Protein AF-A0A3A4R7N2-F1 (afdb_monomer)

Radius of gyration: 24.18 Å; Cα contacts (8 Å, |Δi|>4): 65; chains: 1; bounding box: 42×32×77 Å

Structure (mmCIF, N/CA/C/O backbone):
data_AF-A0A3A4R7N2-F1
#
_entry.id   AF-A0A3A4R7N2-F1
#
loop_
_atom_site.group_PDB
_atom_site.id
_atom_site.type_symbol
_atom_site.label_atom_id
_atom_site.label_alt_id
_atom_site.label_comp_id
_atom_site.label_asym_id
_atom_site.label_entity_id
_atom_site.label_seq_id
_atom_site.pdbx_PDB_ins_code
_atom_site.Cartn_x
_atom_site.Cartn_y
_atom_site.Cartn_z
_atom_site.occupancy
_atom_site.B_iso_or_equiv
_atom_site.auth_seq_id
_atom_site.auth_comp_id
_atom_site.auth_asym_id
_atom_site.auth_atom_id
_atom_site.pdbx_PDB_model_num
ATOM 1 N N . MET A 1 1 ? 13.433 -11.709 22.986 1.00 43.62 1 MET A N 1
ATOM 2 C CA . MET A 1 1 ? 12.109 -11.098 22.759 1.00 43.62 1 MET A CA 1
ATOM 3 C C . MET A 1 1 ? 11.925 -11.017 21.254 1.00 43.62 1 MET A C 1
ATOM 5 O O . MET A 1 1 ? 12.844 -10.564 20.591 1.00 43.62 1 MET A O 1
ATOM 9 N N . LYS A 1 2 ? 10.874 -11.631 20.699 1.00 50.25 2 LYS A N 1
ATOM 10 C CA . LYS A 1 2 ? 10.582 -11.550 19.261 1.00 50.25 2 LYS A CA 1
ATOM 11 C C . LYS A 1 2 ? 9.521 -10.477 19.115 1.00 50.25 2 LYS A C 1
ATOM 13 O O . LYS A 1 2 ? 8.358 -10.733 19.419 1.00 50.25 2 LYS A O 1
ATOM 18 N N . ASP A 1 3 ? 9.946 -9.284 18.745 1.00 50.00 3 ASP A N 1
ATOM 19 C CA . ASP A 1 3 ? 9.048 -8.157 18.572 1.00 50.00 3 ASP A CA 1
ATOM 20 C C . ASP A 1 3 ? 8.228 -8.449 17.311 1.00 50.00 3 ASP A C 1
ATOM 22 O O . ASP A 1 3 ? 8.727 -8.371 16.189 1.00 50.00 3 ASP A O 1
ATOM 26 N N . ASN A 1 4 ? 6.984 -8.897 17.498 1.00 51.81 4 ASN A N 1
ATOM 27 C CA . ASN A 1 4 ? 5.990 -9.012 16.433 1.00 51.81 4 ASN A CA 1
ATOM 28 C C . ASN A 1 4 ? 5.634 -7.587 16.001 1.00 51.81 4 ASN A C 1
ATOM 30 O O . ASN A 1 4 ? 4.641 -7.014 16.449 1.00 51.81 4 ASN A O 1
ATOM 34 N N . PHE A 1 5 ? 6.495 -6.982 15.186 1.00 55.38 5 PHE A N 1
ATOM 35 C CA . PHE A 1 5 ? 6.276 -5.658 14.633 1.00 55.38 5 PHE A CA 1
ATOM 36 C C . PHE A 1 5 ? 5.217 -5.768 13.532 1.00 55.38 5 PHE A C 1
ATOM 38 O O . PHE A 1 5 ? 5.517 -5.789 12.342 1.00 55.38 5 PHE A O 1
ATOM 45 N N . THR A 1 6 ? 3.950 -5.885 13.930 1.00 65.00 6 THR A N 1
ATOM 46 C CA . THR A 1 6 ? 2.831 -5.597 13.036 1.00 65.00 6 THR A CA 1
ATOM 47 C C . THR A 1 6 ? 2.846 -4.090 12.812 1.00 65.00 6 THR A C 1
ATOM 49 O O . THR A 1 6 ? 2.254 -3.334 13.587 1.00 65.00 6 THR A O 1
ATOM 52 N N . SER A 1 7 ? 3.597 -3.642 11.806 1.00 70.31 7 SER A N 1
ATOM 53 C CA . SER A 1 7 ? 3.636 -2.257 11.347 1.00 70.31 7 SER A CA 1
ATOM 54 C C . SER A 1 7 ? 2.248 -1.867 10.833 1.00 70.31 7 SER A C 1
ATOM 56 O O . SER A 1 7 ? 1.928 -1.997 9.652 1.00 70.31 7 SER A O 1
ATOM 58 N N . LYS A 1 8 ? 1.383 -1.428 11.753 1.00 82.50 8 LYS A N 1
ATOM 59 C CA . LYS A 1 8 ? 0.093 -0.830 11.417 1.00 82.50 8 LYS A CA 1
ATOM 60 C C . LYS A 1 8 ? 0.337 0.532 10.785 1.00 82.50 8 LYS A C 1
ATOM 62 O O . LYS A 1 8 ? 1.024 1.371 11.361 1.00 82.50 8 LYS A O 1
ATOM 67 N N . THR A 1 9 ? -0.248 0.74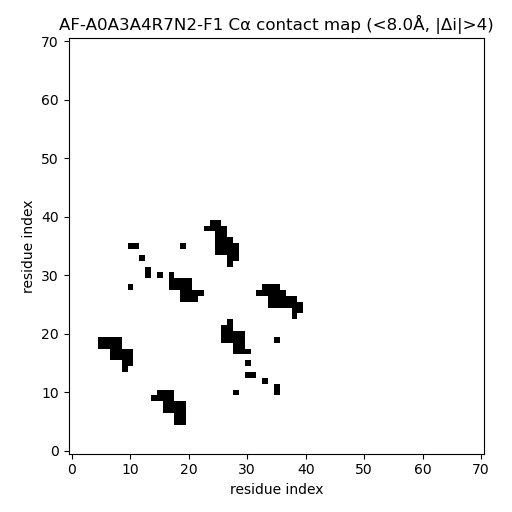3 9.614 1.00 90.44 9 THR A N 1
ATOM 68 C CA . THR A 1 9 ? -0.167 1.991 8.849 1.00 90.44 9 THR A CA 1
ATOM 69 C C . THR A 1 9 ? -1.563 2.443 8.428 1.00 90.44 9 THR A C 1
ATOM 71 O O . THR A 1 9 ? -2.519 1.671 8.510 1.00 90.44 9 THR A O 1
ATOM 74 N N . ILE A 1 10 ? -1.703 3.691 7.989 1.00 94.56 10 ILE A N 1
ATOM 75 C CA . ILE A 1 10 ? -2.940 4.177 7.370 1.00 94.56 10 ILE A CA 1
ATOM 76 C C . ILE A 1 10 ? -2.845 3.917 5.867 1.00 94.56 10 ILE A C 1
ATOM 78 O O . ILE A 1 10 ? -1.875 4.301 5.217 1.00 94.56 10 ILE A O 1
ATOM 82 N N . CYS A 1 11 ? -3.856 3.263 5.298 1.00 94.25 11 CYS A N 1
ATOM 83 C CA . CYS A 1 11 ? -3.946 3.104 3.854 1.00 94.25 11 CYS A CA 1
ATOM 84 C C . CYS A 1 11 ? -4.332 4.442 3.207 1.00 94.25 11 CYS A C 1
ATOM 86 O O . CYS A 1 11 ? -5.436 4.932 3.427 1.00 94.25 11 CYS A O 1
ATOM 88 N N . ASN A 1 12 ? -3.472 5.001 2.354 1.00 93.06 12 ASN A N 1
ATOM 89 C CA . ASN A 1 12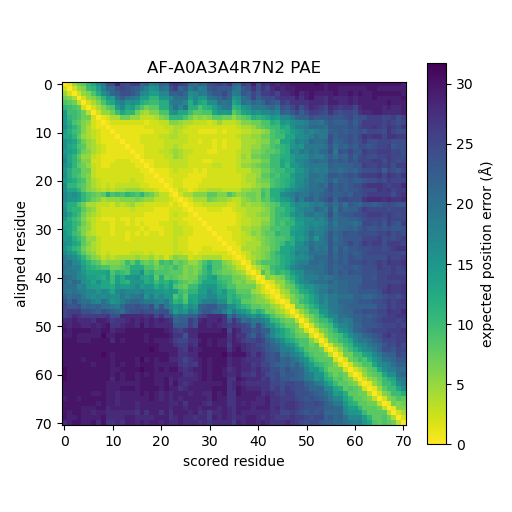 ? -3.745 6.272 1.666 1.00 93.06 12 ASN A CA 1
ATOM 90 C C . ASN A 1 12 ? -4.908 6.202 0.658 1.00 93.06 12 ASN A C 1
ATOM 92 O O . ASN A 1 12 ? -5.400 7.237 0.223 1.00 93.06 12 ASN A O 1
ATOM 96 N N . TRP A 1 13 ? -5.361 4.996 0.298 1.00 94.94 13 TRP A N 1
ATOM 97 C CA . TRP A 1 13 ? -6.478 4.795 -0.627 1.00 94.94 13 TRP A CA 1
ATOM 98 C C . TRP A 1 13 ? -7.829 4.688 0.081 1.00 94.94 13 TRP A C 1
ATOM 100 O O . TRP A 1 13 ? -8.783 5.329 -0.344 1.00 94.94 13 TRP A O 1
ATOM 110 N N . CYS A 1 14 ? -7.937 3.896 1.155 1.00 96.12 14 CYS A N 1
ATOM 111 C CA . CYS A 1 14 ? -9.208 3.712 1.874 1.00 96.12 14 CYS A CA 1
ATOM 112 C C . CYS A 1 14 ? -9.298 4.470 3.210 1.00 96.12 14 CYS A C 1
ATOM 114 O O . CYS A 1 14 ? -10.349 4.458 3.850 1.00 96.12 14 CYS A O 1
ATOM 116 N N . GLY A 1 15 ? -8.207 5.094 3.662 1.00 95.38 15 GLY A N 1
ATOM 117 C CA . GLY A 1 15 ? -8.126 5.860 4.910 1.00 95.38 15 GLY A CA 1
ATOM 118 C C . GLY A 1 15 ? -8.167 5.024 6.193 1.00 95.38 15 GLY A C 1
ATOM 119 O O . GLY A 1 15 ? -8.131 5.583 7.285 1.00 95.38 15 GLY A O 1
ATOM 120 N N . GLN A 1 16 ? -8.253 3.695 6.094 1.00 95.88 16 GLN A N 1
ATOM 121 C CA . GLN A 1 16 ? -8.341 2.817 7.260 1.00 95.88 16 GLN A CA 1
ATOM 122 C C . GLN A 1 16 ? -6.956 2.472 7.808 1.00 95.88 16 GLN A C 1
ATOM 124 O O . GLN A 1 16 ? -6.005 2.258 7.050 1.00 95.8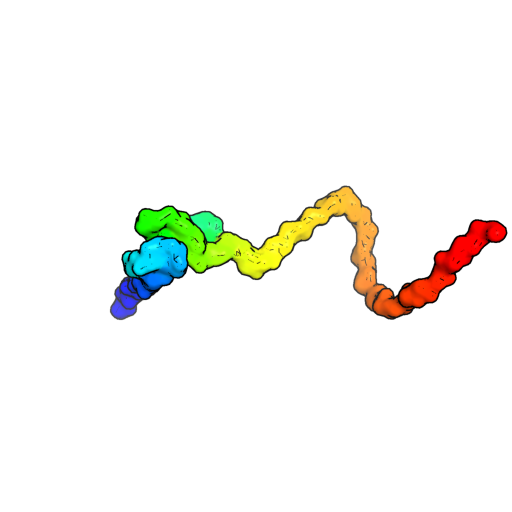8 16 GLN A O 1
ATOM 129 N N . PHE A 1 17 ? -6.868 2.338 9.132 1.00 95.50 17 PHE A N 1
ATOM 130 C CA . PHE A 1 17 ? -5.728 1.685 9.767 1.00 95.50 17 PHE A CA 1
ATOM 131 C C . PHE A 1 17 ? -5.698 0.212 9.366 1.00 95.50 17 PHE A C 1
ATOM 133 O O . PHE A 1 17 ? -6.683 -0.513 9.519 1.00 95.50 17 PHE A O 1
ATOM 140 N N . THR A 1 18 ? -4.563 -0.234 8.848 1.00 93.94 18 THR A N 1
ATOM 141 C CA . THR A 1 18 ? -4.404 -1.572 8.293 1.00 93.94 18 THR A CA 1
ATOM 142 C C . THR A 1 18 ? -3.042 -2.160 8.634 1.00 93.94 18 THR A C 1
ATOM 144 O O . THR A 1 18 ? -2.086 -1.447 8.938 1.00 93.94 18 THR A O 1
ATOM 147 N N . GLU A 1 19 ? -2.972 -3.483 8.586 1.00 93.06 19 GLU A N 1
ATOM 148 C CA . GLU A 1 19 ? -1.724 -4.238 8.618 1.00 93.06 19 GLU A CA 1
ATOM 149 C C . GLU A 1 19 ? -1.319 -4.546 7.177 1.00 93.06 19 GLU A C 1
ATOM 151 O O . GLU A 1 19 ? -2.170 -4.890 6.350 1.00 93.06 19 GLU A O 1
ATOM 156 N N . ILE A 1 20 ? -0.027 -4.410 6.877 1.00 91.06 20 ILE A N 1
ATOM 157 C CA . ILE A 1 20 ? 0.509 -4.738 5.556 1.00 91.06 20 ILE A CA 1
ATOM 158 C C . ILE A 1 20 ? 0.567 -6.261 5.416 1.00 91.06 20 ILE A C 1
ATOM 160 O O . ILE A 1 20 ? 1.246 -6.940 6.187 1.00 91.06 20 ILE A O 1
ATOM 164 N N . VAL A 1 21 ? -0.128 -6.793 4.412 1.00 90.88 21 VAL A N 1
ATOM 165 C CA . VAL A 1 21 ? -0.060 -8.209 4.035 1.00 90.88 21 VAL A CA 1
ATOM 166 C C . VAL A 1 21 ? 0.908 -8.351 2.868 1.00 90.88 21 VAL A C 1
ATOM 168 O O . VAL A 1 21 ? 0.688 -7.764 1.814 1.00 90.88 21 VAL A O 1
ATOM 171 N N . TRP A 1 22 ? 1.976 -9.124 3.049 1.00 88.94 22 TRP A N 1
ATOM 172 C CA . TRP A 1 22 ? 2.967 -9.365 2.002 1.00 88.94 22 TRP A CA 1
ATOM 173 C C . TRP A 1 22 ? 2.531 -10.505 1.080 1.00 88.94 22 TRP A C 1
ATOM 175 O O . TRP A 1 22 ? 2.378 -11.645 1.520 1.00 88.94 22 TRP A O 1
ATOM 185 N N . VAL A 1 23 ? 2.356 -10.197 -0.203 1.00 83.75 23 VAL A N 1
ATOM 186 C CA . VAL A 1 23 ? 1.958 -11.134 -1.262 1.00 83.75 23 VAL A CA 1
ATOM 187 C C . VAL A 1 23 ? 2.868 -10.944 -2.467 1.00 83.75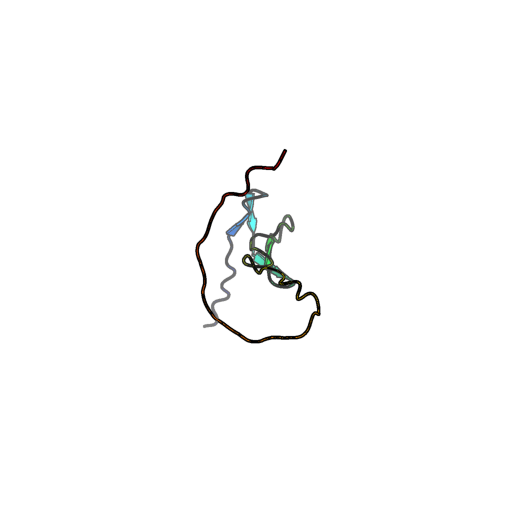 23 VAL A C 1
ATOM 189 O O . VAL A 1 23 ? 3.176 -9.815 -2.819 1.00 83.75 23 VAL A O 1
ATOM 192 N N . HIS A 1 24 ? 3.320 -12.035 -3.093 1.00 81.00 24 HIS A N 1
ATOM 193 C CA . HIS A 1 24 ? 4.051 -12.042 -4.375 1.00 81.00 24 HIS A CA 1
ATOM 194 C C . HIS A 1 24 ? 4.973 -10.819 -4.630 1.00 81.00 24 HIS A C 1
ATOM 196 O O . HIS A 1 24 ? 4.913 -10.207 -5.692 1.00 81.00 24 HIS A O 1
ATOM 202 N N . GLY A 1 25 ? 5.792 -10.432 -3.643 1.00 81.12 25 GLY A N 1
ATOM 203 C CA . GLY A 1 25 ? 6.763 -9.335 -3.766 1.00 81.12 25 GLY A CA 1
ATOM 204 C C . GLY A 1 25 ? 6.308 -7.923 -3.359 1.00 81.12 25 GLY A C 1
ATOM 205 O O . GLY A 1 25 ? 7.148 -7.032 -3.368 1.00 81.12 25 GLY A O 1
ATOM 206 N N . HIS A 1 26 ? 5.054 -7.694 -2.951 1.00 88.38 26 HIS A N 1
ATOM 207 C CA . HIS A 1 26 ? 4.574 -6.392 -2.453 1.00 88.38 26 HIS A CA 1
ATOM 208 C C . HIS A 1 26 ? 3.714 -6.490 -1.193 1.00 88.38 26 HIS A C 1
ATOM 210 O O . HIS A 1 26 ? 3.138 -7.530 -0.878 1.00 88.38 26 HIS A O 1
ATOM 216 N N . GLY A 1 27 ? 3.602 -5.366 -0.485 1.00 90.50 27 GLY A N 1
ATOM 217 C CA . GLY A 1 27 ? 2.674 -5.180 0.622 1.00 90.50 27 GLY A CA 1
ATOM 218 C C . GLY A 1 27 ? 1.312 -4.663 0.151 1.00 90.50 27 GLY A C 1
ATOM 219 O O . GLY A 1 27 ? 1.242 -3.657 -0.554 1.00 90.50 27 GLY A O 1
ATOM 220 N N . GLN A 1 28 ? 0.223 -5.303 0.579 1.00 92.81 28 GLN A N 1
ATOM 221 C CA . GLN A 1 28 ? -1.158 -4.902 0.292 1.00 92.81 28 GLN A CA 1
ATOM 222 C C . GLN A 1 28 ? -1.922 -4.514 1.570 1.00 92.81 28 GLN A C 1
ATOM 224 O O . GLN A 1 28 ? -1.677 -5.037 2.659 1.00 92.81 28 GLN A O 1
ATOM 229 N N . CYS A 1 29 ? -2.895 -3.616 1.423 1.00 94.31 29 CYS A N 1
ATOM 230 C CA . CYS A 1 29 ? -3.861 -3.266 2.458 1.00 94.31 29 CYS A CA 1
ATOM 231 C C . CYS A 1 29 ? -4.781 -4.453 2.759 1.00 94.31 29 CYS A C 1
ATOM 233 O O . CYS A 1 29 ? -5.534 -4.888 1.887 1.00 94.31 29 CYS A O 1
ATOM 235 N N . ARG A 1 30 ? -4.823 -4.918 4.012 1.00 93.88 30 ARG A N 1
ATOM 236 C CA . ARG A 1 30 ? -5.720 -6.015 4.421 1.00 93.88 30 ARG A CA 1
ATOM 237 C C . ARG A 1 30 ? -7.213 -5.686 4.274 1.00 93.88 30 ARG A C 1
ATOM 239 O O . ARG A 1 30 ? -8.033 -6.595 4.272 1.00 93.88 30 ARG A O 1
ATOM 246 N N . ILE A 1 31 ? -7.570 -4.400 4.204 1.00 95.44 31 ILE A N 1
ATOM 247 C CA . ILE A 1 31 ? -8.967 -3.939 4.197 1.00 95.44 31 ILE A CA 1
ATOM 248 C C . ILE A 1 31 ? -9.505 -3.778 2.773 1.00 95.44 31 ILE A C 1
ATOM 250 O O . ILE A 1 31 ? -10.545 -4.337 2.452 1.00 95.44 31 ILE A O 1
ATOM 254 N N . CYS A 1 32 ? -8.815 -3.017 1.918 1.00 95.19 32 CYS A N 1
ATOM 255 C CA . CYS A 1 32 ? -9.273 -2.744 0.550 1.00 95.19 32 CYS A CA 1
ATOM 256 C C . CYS A 1 32 ? -8.510 -3.523 -0.527 1.00 95.19 32 CYS A C 1
ATOM 258 O O . CYS A 1 32 ? -8.846 -3.421 -1.701 1.00 95.19 32 CYS A O 1
ATOM 260 N N . GLY A 1 33 ? -7.463 -4.261 -0.153 1.00 92.31 33 GLY A N 1
ATOM 261 C CA . GLY A 1 33 ? -6.644 -5.041 -1.078 1.00 92.31 33 GLY A CA 1
ATOM 262 C C . GLY A 1 33 ? -5.666 -4.220 -1.920 1.00 92.31 33 GLY A C 1
ATOM 263 O O .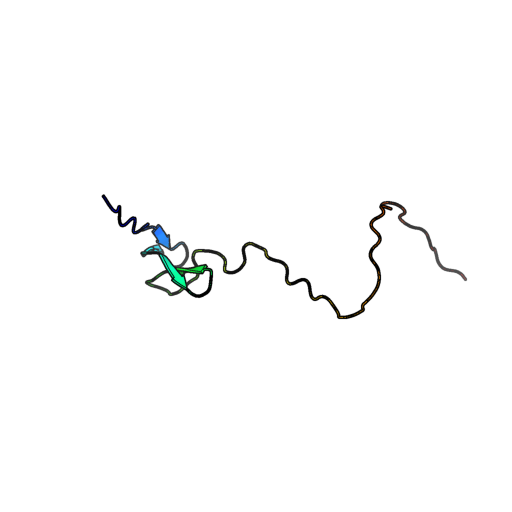 GLY A 1 33 ? -4.836 -4.813 -2.600 1.00 92.31 33 GLY A O 1
ATOM 264 N N . THR A 1 34 ? -5.720 -2.886 -1.870 1.00 92.81 34 THR A N 1
ATOM 265 C CA . THR A 1 34 ? -4.823 -2.015 -2.642 1.00 92.81 34 THR A CA 1
ATOM 266 C C . THR A 1 34 ? -3.375 -2.175 -2.203 1.00 92.81 34 THR A C 1
ATOM 268 O O . THR A 1 34 ? -3.086 -2.239 -1.006 1.00 92.81 34 THR A O 1
ATOM 271 N N . ASN A 1 35 ? -2.468 -2.190 -3.172 1.00 91.56 35 ASN A N 1
ATOM 272 C CA . ASN A 1 35 ? -1.035 -2.265 -2.932 1.00 91.56 35 ASN A CA 1
ATOM 273 C C . ASN A 1 35 ? -0.574 -1.000 -2.209 1.00 91.56 35 ASN A C 1
ATOM 275 O O . ASN A 1 35 ? -0.805 0.105 -2.689 1.00 91.56 35 ASN A O 1
ATOM 279 N N . ILE A 1 36 ? 0.041 -1.178 -1.042 1.00 88.81 36 ILE A N 1
ATOM 280 C CA . ILE A 1 36 ? 0.650 -0.100 -0.259 1.00 88.81 36 ILE A CA 1
ATOM 281 C C . ILE A 1 36 ? 2.115 0.070 -0.658 1.00 88.81 36 ILE A C 1
ATOM 283 O O . ILE A 1 36 ? 2.594 1.198 -0.723 1.00 88.81 36 ILE A O 1
ATOM 287 N N . GLU A 1 37 ? 2.801 -1.034 -0.960 1.00 84.00 37 GLU A N 1
ATOM 288 C CA . GLU A 1 37 ? 4.157 -1.021 -1.508 1.00 84.00 37 GLU A CA 1
ATOM 289 C C . GLU A 1 37 ? 4.171 -1.485 -2.967 1.00 84.00 37 GLU A C 1
ATOM 291 O O . GLU A 1 37 ? 3.329 -2.271 -3.406 1.00 84.00 37 GLU A O 1
ATOM 296 N N . GLU A 1 38 ? 5.129 -0.967 -3.729 1.00 75.88 38 GLU A N 1
ATOM 297 C CA . GLU A 1 38 ? 5.281 -1.229 -5.159 1.00 75.88 38 GLU A CA 1
ATOM 298 C C . GLU A 1 38 ? 5.732 -2.678 -5.417 1.00 75.88 38 GLU A C 1
ATOM 300 O O . GLU A 1 38 ? 6.619 -3.191 -4.738 1.00 75.88 38 GLU A O 1
ATOM 305 N N . CYS A 1 39 ? 5.149 -3.336 -6.426 1.00 73.31 39 CYS A N 1
ATOM 306 C CA . CYS A 1 39 ? 5.479 -4.720 -6.810 1.00 73.31 39 CYS A CA 1
ATOM 307 C C . CYS A 1 39 ? 6.890 -4.886 -7.368 1.00 73.31 39 CYS A C 1
ATOM 309 O O . CYS A 1 39 ? 7.514 -5.925 -7.182 1.00 73.31 39 CYS A O 1
ATOM 311 N N . CYS A 1 40 ? 7.374 -3.860 -8.052 1.00 66.94 40 CYS A N 1
ATOM 312 C CA . CYS A 1 40 ? 8.678 -3.805 -8.682 1.00 66.94 40 CYS A CA 1
ATOM 313 C C . CYS A 1 40 ? 9.161 -2.389 -8.402 1.00 66.94 40 CYS A C 1
ATOM 315 O O . CYS A 1 40 ? 8.498 -1.455 -8.845 1.00 66.94 40 CYS A O 1
ATOM 317 N N . LYS A 1 41 ? 10.249 -2.210 -7.646 1.00 70.38 41 LYS A N 1
ATOM 318 C CA . LYS A 1 41 ? 10.787 -0.892 -7.244 1.00 70.38 41 LYS A CA 1
ATOM 319 C C . LYS A 1 41 ? 11.386 -0.134 -8.440 1.00 70.38 41 LYS A C 1
ATOM 321 O O . LYS A 1 41 ? 12.578 0.158 -8.465 1.00 70.38 41 LYS A O 1
ATOM 326 N N . GLY A 1 42 ? 10.588 0.083 -9.479 1.00 69.06 42 GLY A N 1
ATOM 327 C CA . GLY A 1 42 ? 11.035 0.555 -10.781 1.00 69.06 42 GLY A CA 1
ATOM 328 C C . GLY A 1 42 ? 11.932 -0.432 -11.533 1.00 69.06 42 GLY A C 1
ATOM 329 O O . GLY A 1 42 ? 12.712 0.006 -12.375 1.00 69.06 42 GLY A O 1
ATOM 330 N N . GLU A 1 43 ? 11.866 -1.740 -11.246 1.00 72.50 43 GLU A N 1
ATOM 331 C CA . GLU A 1 43 ? 12.600 -2.729 -12.044 1.00 72.50 43 GLU A CA 1
ATOM 332 C C . GLU A 1 43 ? 12.118 -2.659 -13.497 1.00 72.50 43 GLU A C 1
ATOM 334 O O . GLU A 1 43 ? 10.935 -2.828 -13.795 1.00 72.50 43 GLU A O 1
ATOM 339 N N . VAL A 1 44 ? 13.043 -2.363 -14.408 1.00 73.44 44 VAL A 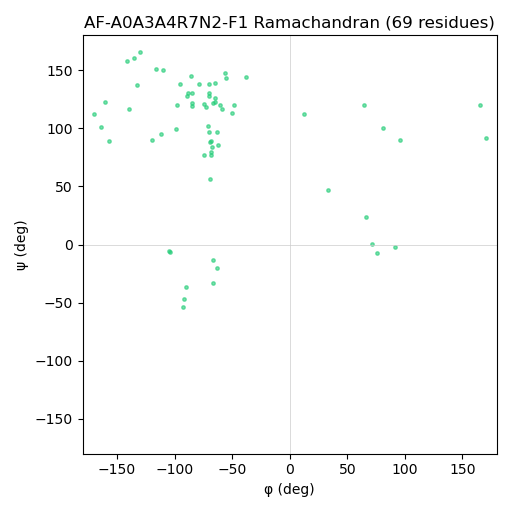N 1
ATOM 340 C CA . VAL A 1 44 ? 12.759 -2.302 -15.838 1.00 73.44 44 VAL A CA 1
ATOM 341 C C . VAL A 1 44 ? 12.872 -3.715 -16.385 1.00 73.44 44 VAL A C 1
ATOM 343 O O . VAL A 1 44 ? 13.935 -4.329 -16.298 1.00 73.44 44 VAL A O 1
ATOM 346 N N . CYS A 1 45 ? 11.796 -4.225 -16.983 1.00 69.25 45 CYS A N 1
ATOM 347 C CA . CYS A 1 45 ? 11.862 -5.440 -17.784 1.00 69.25 45 CYS A CA 1
ATOM 348 C C . CYS A 1 45 ? 12.778 -5.169 -18.982 1.00 69.25 45 CYS A C 1
ATOM 350 O O . CYS A 1 45 ? 12.342 -4.603 -19.987 1.00 69.25 45 CYS A O 1
ATOM 352 N N . ILE A 1 46 ? 14.052 -5.547 -18.879 1.00 72.62 46 ILE A N 1
ATOM 353 C CA . ILE A 1 46 ? 14.946 -5.558 -20.031 1.00 72.62 46 ILE A CA 1
ATOM 354 C C . ILE A 1 46 ? 14.450 -6.707 -20.901 1.00 72.62 46 ILE A C 1
ATOM 356 O O . ILE A 1 46 ? 14.721 -7.875 -20.637 1.00 72.62 46 ILE A O 1
ATOM 360 N N . GLN A 1 47 ? 13.641 -6.391 -21.908 1.00 62.66 47 GLN A N 1
ATOM 361 C CA . GLN A 1 47 ? 13.363 -7.336 -22.976 1.00 62.66 47 GLN A CA 1
ATOM 362 C C . GLN A 1 47 ? 14.664 -7.499 -23.751 1.00 62.66 47 GLN A C 1
ATOM 364 O O . GLN A 1 47 ? 14.953 -6.754 -24.687 1.00 62.66 47 GLN A O 1
ATOM 369 N N . GLU A 1 48 ? 15.484 -8.450 -23.323 1.00 60.78 48 GLU A N 1
ATOM 370 C CA . GLU A 1 48 ? 16.608 -8.924 -24.107 1.00 60.78 48 GLU A CA 1
ATOM 371 C C . GLU A 1 48 ? 16.046 -9.655 -25.325 1.00 60.78 48 GLU A C 1
ATOM 373 O O . GLU A 1 48 ? 15.850 -10.871 -25.351 1.00 60.78 48 GLU A O 1
ATOM 378 N N . ASN A 1 49 ? 15.722 -8.852 -26.344 1.00 58.72 49 ASN A N 1
ATOM 379 C CA . ASN A 1 49 ? 15.501 -9.326 -27.692 1.00 58.72 49 ASN A CA 1
ATOM 380 C C . ASN A 1 49 ? 16.715 -10.187 -28.019 1.00 58.72 49 ASN A C 1
ATOM 382 O O . ASN A 1 49 ? 17.843 -9.694 -28.020 1.00 58.72 49 ASN A O 1
ATOM 386 N N . SER A 1 50 ? 16.487 -11.485 -28.183 1.00 59.66 50 SER A N 1
ATOM 387 C CA . SER A 1 50 ? 17.535 -12.481 -28.346 1.00 59.66 50 SER A CA 1
ATOM 388 C C . SER A 1 50 ? 18.228 -12.280 -29.693 1.00 59.66 50 SER A C 1
ATOM 390 O O . SER A 1 50 ? 17.986 -12.998 -30.655 1.00 59.66 50 SER A O 1
ATOM 392 N N . GLN A 1 51 ? 19.094 -11.278 -29.777 1.00 58.03 51 GLN A N 1
ATOM 393 C CA . GLN A 1 51 ? 20.111 -11.156 -30.800 1.00 58.03 51 GLN A CA 1
ATOM 394 C C . GLN A 1 51 ? 21.447 -11.148 -30.078 1.00 58.03 51 GLN A C 1
ATOM 396 O O . GLN A 1 51 ? 21.962 -10.143 -29.599 1.00 58.03 51 GLN A O 1
ATOM 401 N N . ILE A 1 52 ? 21.939 -12.373 -29.940 1.00 59.88 52 ILE A N 1
ATOM 402 C CA . ILE A 1 52 ? 23.302 -12.733 -29.593 1.00 59.88 52 ILE A CA 1
ATOM 403 C C . ILE A 1 52 ? 24.283 -11.769 -30.287 1.00 59.88 52 ILE A C 1
ATOM 405 O O . ILE A 1 52 ? 24.109 -11.443 -31.457 1.00 59.88 52 ILE A O 1
ATOM 409 N N . HIS A 1 53 ? 25.370 -11.457 -29.574 1.00 51.84 53 HIS A N 1
ATOM 410 C CA . HIS A 1 53 ? 26.638 -10.895 -30.061 1.00 51.84 53 HIS A CA 1
ATOM 411 C C . HIS A 1 53 ? 26.827 -9.368 -29.976 1.00 51.84 53 HIS A C 1
ATOM 413 O O . HIS A 1 53 ? 26.696 -8.636 -30.949 1.00 51.84 53 HIS A O 1
ATOM 419 N N . SER A 1 54 ? 27.371 -8.896 -28.852 1.00 51.16 54 SER A N 1
ATOM 420 C CA . SER A 1 54 ? 28.817 -8.609 -28.735 1.00 51.16 54 SER A CA 1
ATOM 421 C C . SER A 1 54 ? 29.076 -7.760 -27.496 1.00 51.16 54 SER A C 1
ATOM 423 O O . SER A 1 54 ? 28.610 -6.631 -27.377 1.00 51.16 54 SER A O 1
ATOM 425 N N . LYS A 1 55 ? 29.883 -8.290 -26.576 1.00 54.06 55 LYS A N 1
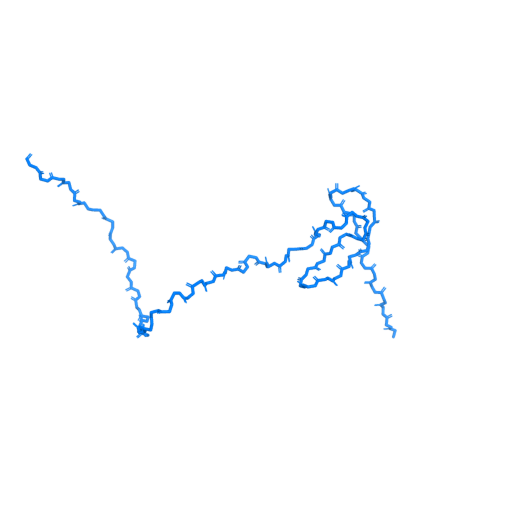ATOM 426 C CA . LYS A 1 55 ? 30.549 -7.478 -25.559 1.00 54.06 55 LYS A CA 1
ATOM 427 C C . LYS A 1 55 ? 31.417 -6.454 -26.287 1.00 54.06 55 LYS A C 1
ATOM 429 O O . LYS A 1 55 ? 32.353 -6.871 -26.955 1.00 54.06 55 LYS A O 1
ATOM 434 N N . ASN A 1 56 ? 31.134 -5.163 -26.147 1.00 52.50 56 ASN A N 1
ATOM 435 C CA . ASN A 1 56 ? 32.157 -4.121 -26.075 1.00 52.50 56 ASN A CA 1
ATOM 436 C C . ASN A 1 56 ? 31.543 -2.826 -25.530 1.00 52.50 56 ASN A C 1
ATOM 438 O O . ASN A 1 56 ? 30.890 -2.062 -26.235 1.00 52.50 56 ASN A O 1
ATOM 442 N N . LEU A 1 57 ? 31.795 -2.596 -24.240 1.00 61.62 57 LEU A N 1
ATOM 443 C CA . LEU A 1 57 ? 31.896 -1.261 -23.664 1.00 61.62 57 LEU A CA 1
ATOM 444 C C . LEU A 1 57 ? 32.819 -0.417 -24.556 1.00 61.62 57 LEU A C 1
ATOM 446 O O . LEU A 1 57 ? 33.995 -0.745 -24.666 1.00 61.62 57 LEU A O 1
ATOM 450 N N . SER A 1 58 ? 32.326 0.683 -25.120 1.00 51.25 58 SER A N 1
ATOM 451 C CA . SER A 1 58 ? 33.061 1.951 -25.111 1.00 51.25 58 SER A CA 1
ATOM 452 C C . SER A 1 58 ? 32.171 3.086 -25.609 1.00 51.25 58 SER A C 1
ATOM 454 O O . SER A 1 58 ? 31.768 3.134 -26.766 1.00 51.25 58 SER A O 1
ATOM 456 N N . GLN A 1 59 ? 31.850 3.978 -24.678 1.00 58.88 59 GLN A N 1
ATOM 457 C CA . GLN A 1 59 ? 31.765 5.424 -24.853 1.00 58.88 59 GLN A CA 1
ATOM 458 C C . GLN A 1 59 ? 31.790 5.948 -26.301 1.00 58.88 59 GLN A C 1
ATOM 460 O O . GLN A 1 59 ? 32.843 6.019 -26.933 1.00 58.88 59 GLN A O 1
ATOM 465 N N . LYS A 1 60 ? 30.665 6.512 -26.744 1.00 51.53 60 LYS A N 1
ATOM 466 C CA . LYS A 1 60 ? 30.702 7.812 -27.421 1.00 51.53 60 LYS A CA 1
ATOM 467 C C . LYS A 1 60 ? 29.352 8.509 -27.320 1.00 51.53 60 LYS A C 1
ATOM 469 O O . LYS A 1 60 ? 28.480 8.384 -28.170 1.00 51.53 60 LYS A O 1
ATOM 474 N N . SER A 1 61 ? 29.208 9.267 -26.238 1.00 51.44 61 SER A N 1
ATOM 475 C CA . SER A 1 61 ? 28.389 10.471 -26.264 1.00 51.44 61 SER A CA 1
ATOM 476 C C . SER A 1 61 ? 28.898 11.400 -27.370 1.00 51.44 61 SER A C 1
ATOM 478 O O . SER A 1 61 ? 30.107 11.488 -27.586 1.00 51.44 61 SER A O 1
ATOM 480 N N . LEU A 1 62 ? 27.958 12.140 -27.963 1.00 54.91 62 LEU A N 1
ATOM 481 C CA . LEU A 1 62 ? 28.137 13.294 -28.853 1.00 54.91 62 LEU A CA 1
ATOM 482 C C . LEU A 1 62 ? 28.455 12.944 -30.319 1.00 54.91 62 LEU A C 1
ATOM 484 O O . LEU A 1 62 ? 29.608 12.766 -30.698 1.00 54.91 62 LEU A O 1
ATOM 488 N N . ASN A 1 63 ? 27.435 12.998 -31.181 1.00 45.78 63 ASN A N 1
ATOM 489 C CA . ASN A 1 63 ? 27.254 14.227 -31.956 1.00 45.78 63 ASN A CA 1
ATOM 490 C C . ASN A 1 63 ? 25.830 14.347 -32.516 1.00 45.78 63 ASN A C 1
ATOM 492 O O . ASN A 1 63 ? 25.349 13.479 -33.237 1.00 45.78 63 ASN A O 1
ATOM 496 N N . ASN A 1 64 ? 25.181 15.450 -32.155 1.00 45.09 64 ASN A N 1
ATOM 497 C CA . ASN A 1 64 ? 23.901 15.890 -32.681 1.00 45.09 64 ASN A CA 1
ATOM 498 C C . ASN A 1 64 ? 24.094 16.560 -34.052 1.00 45.09 64 ASN A C 1
ATOM 500 O O . ASN A 1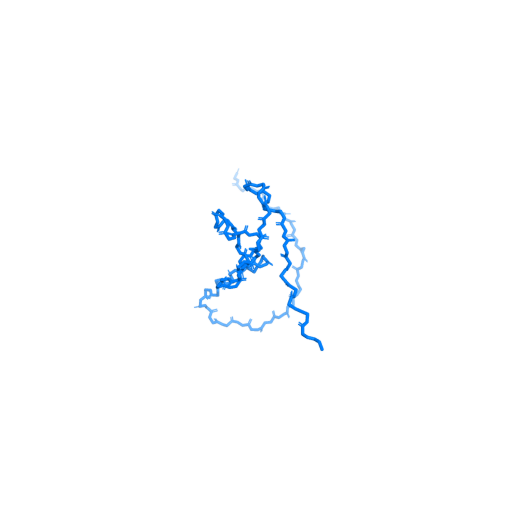 64 ? 24.978 17.399 -34.195 1.00 45.09 64 ASN A O 1
ATOM 504 N N . ASN A 1 65 ? 23.171 16.237 -34.962 1.00 48.12 65 ASN A N 1
ATOM 505 C CA . ASN A 1 65 ? 22.567 17.073 -36.007 1.00 48.12 65 ASN A CA 1
ATOM 506 C C . ASN A 1 65 ? 23.461 17.627 -37.135 1.00 48.12 65 ASN A C 1
ATOM 508 O O . ASN A 1 65 ? 24.340 18.450 -36.900 1.00 48.12 65 ASN A O 1
ATOM 512 N N . ASN A 1 66 ? 23.133 17.263 -38.386 1.00 48.78 66 ASN A N 1
ATOM 513 C CA . ASN A 1 66 ? 22.566 18.177 -39.400 1.00 48.78 66 ASN A CA 1
ATOM 514 C C . ASN A 1 66 ? 22.521 17.495 -40.786 1.00 48.78 66 ASN A C 1
ATOM 516 O O . ASN A 1 66 ? 23.464 17.610 -41.562 1.00 48.78 66 ASN A O 1
ATOM 520 N N . GLU A 1 67 ? 21.406 16.845 -41.129 1.00 45.94 67 GLU A N 1
ATOM 521 C CA . GLU A 1 67 ? 21.065 16.537 -42.527 1.00 45.94 67 GLU A CA 1
ATOM 522 C C . GLU A 1 67 ? 19.847 17.383 -42.907 1.00 45.94 67 GLU A C 1
ATOM 524 O O . GLU A 1 67 ? 18.705 17.055 -42.592 1.00 45.94 67 GLU A O 1
ATOM 529 N N . THR A 1 68 ? 20.097 18.539 -43.526 1.00 50.12 68 THR A N 1
ATOM 530 C CA . THR A 1 68 ? 19.061 19.269 -44.261 1.00 50.12 68 THR A CA 1
ATOM 531 C C . THR A 1 68 ? 18.991 18.688 -45.670 1.00 50.12 68 THR A C 1
ATOM 533 O O . THR A 1 68 ? 20.010 18.490 -46.326 1.00 50.12 68 THR A O 1
ATOM 536 N N . GLN A 1 69 ? 17.766 18.368 -46.073 1.00 54.28 69 GLN A N 1
ATOM 537 C CA . GLN A 1 69 ? 17.371 17.649 -47.279 1.00 54.28 69 GLN A CA 1
ATOM 538 C C . GLN A 1 69 ? 17.895 18.267 -48.581 1.00 54.28 69 GLN A C 1
ATOM 540 O O . GLN A 1 69 ? 17.907 19.482 -48.760 1.00 54.28 69 GLN A O 1
ATOM 545 N N . SER A 1 70 ? 18.250 17.381 -49.511 1.00 43.41 70 SER A N 1
ATOM 546 C CA . SER A 1 70 ? 18.418 17.657 -50.935 1.00 43.41 70 SER A CA 1
ATOM 547 C C . SER A 1 70 ? 17.068 17.927 -51.606 1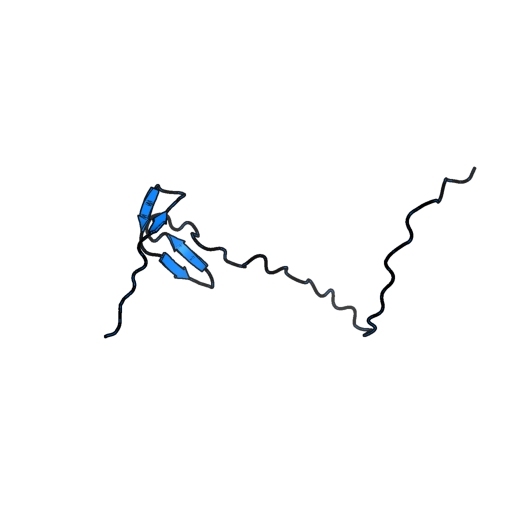.00 43.41 70 SER A C 1
ATOM 549 O O . SER A 1 70 ? 16.141 17.129 -51.450 1.00 43.41 70 SER A O 1
ATOM 551 N N . ASN A 1 71 ? 16.972 19.025 -52.359 1.00 41.69 71 ASN A N 1
ATOM 552 C CA . ASN A 1 71 ? 16.709 19.056 -53.810 1.00 41.69 71 ASN A CA 1
ATOM 553 C C . ASN A 1 71 ? 16.558 20.496 -54.305 1.00 41.69 71 ASN A C 1
ATOM 555 O O . ASN A 1 71 ? 15.827 21.273 -53.654 1.00 41.69 71 ASN A O 1
#

Secondary structure (DSSP, 8-state):
-------EEE-TTT--EEEEEEETTEEEETTT--BSS-SSSS-------------------------PPP-

Solvent-accessible surface area (backbone atoms only — not comparable to full-atom values): 5149 Å² total; per-residue (Å²): 135,84,80,81,77,75,64,66,43,70,37,90,86,79,68,44,80,29,48,67,44,78,50,98,73,22,30,20,32,71,82,82,60,50,69,77,41,65,68,54,91,75,70,73,84,77,77,75,70,90,69,84,88,76,97,71,94,71,91,76,82,86,84,84,88,87,86,80,81,91,132

Foldseek 3Di:
DPPPCQPFDQDPVPRDTAGFDDDQQFTAGPPPRHTPGDSDPPDDPPPPPPDDDDDDDDDDDDDDDDDDDDD

pLDDT: mean 71.67, std 18.47, range [41.69, 96.12]

Mean predicted aligned error: 16.27 Å

Sequence (71 aa):
MKDNFTSKTICNWCGQFTEIVWVHGHGQCRICGTNIEECCKGEVCIQENSQIHSKNLSQKSLNNNNETQSN

Nearest PDB structures (foldseek):
  6gqv-assembly1_p  TM=6.902E-01  e=1.846E-01  Saccharomyces cerevisiae
  4bts-assembly1_B9  TM=4.922E-01  e=9.708E-01  Tetrahymena thermophila